Protein AF-A0A1G9LSW4-F1 (afdb_monomer)

Sequence (67 aa):
QPPDIARKTNHSQQAVDRYIKDYERVKFLVRRGIEPAQIQHMTGRGKSVIEQYIEIIEHYHPDNGND

Secondary structure (DSSP, 8-state):
--HHHHHHTT--HHHHHHHHHHHHHHHHHHHTT--HHHHHHHHT--HHHHHHHHHHHHHH-TTTT--

Radius of gyration: 12.99 Å; Cα contacts (8 Å, |Δi|>4): 39; chains: 1; bounding box: 35×16×32 Å

Solvent-accessible surface area (backbone atoms only — not comparable to full-atom values): 4072 Å² total; per-residue (Å²): 135,80,68,66,60,25,68,73,67,79,41,54,63,70,53,51,54,47,53,53,52,50,47,56,52,49,51,55,39,51,58,69,69,50,52,69,74,55,49,30,67,77,68,72,48,56,67,71,58,53,51,52,49,49,54,50,40,54,72,78,49,69,76,61,85,76,133

Nearest PDB structures (foldseek):
  6fal-assembly1_A  TM=8.802E-01  e=3.614E+00  Escherichia coli
  3frw-assembly1_A  TM=8.113E-01  e=6.238E+00  Blautia obeum ATCC 29174
  1tro-assembly2_E  TM=7.066E-01  e=4.080E+00  Escherichia coli str. K-12 substr. W3110
  3frw-assembly2_D  TM=7.718E-01  e=6.628E+00  Blautia obeum ATCC 29174
  3g1c-assembly1_A-2  TM=6.408E-01  e=4.606E+00  Lachnospira eligens ATCC 27750

Organism: NCBI:txid321763

Foldseek 3Di:
DPPPPCVVPVHDPVVVVVLVVLLVVLLVCVLVVHDLVVSCVVSVDDSVSSVVSVVVCCVPPVPSNDD

Structure (mmCIF, N/CA/C/O backbone):
data_AF-A0A1G9LSW4-F1
#
_entry.id   AF-A0A1G9LSW4-F1
#
loop_
_atom_site.group_PDB
_atom_site.id
_atom_site.type_symbol
_atom_site.label_atom_id
_atom_site.label_alt_id
_atom_site.label_comp_id
_atom_site.label_asym_id
_atom_site.label_entity_id
_atom_site.label_seq_id
_atom_site.pdbx_PDB_ins_code
_atom_site.Cartn_x
_atom_site.Cartn_y
_atom_site.Cartn_z
_atom_site.occupancy
_atom_site.B_iso_or_equiv
_atom_site.auth_seq_id
_atom_site.auth_comp_id
_atom_site.auth_asym_id
_atom_site.auth_atom_id
_atom_site.pdbx_PDB_model_num
ATOM 1 N N . GLN A 1 1 ? 6.842 -7.437 -22.550 1.00 41.88 1 GLN A N 1
ATOM 2 C CA . GLN A 1 1 ? 8.056 -6.985 -21.831 1.00 41.88 1 GLN A CA 1
ATOM 3 C C . GLN A 1 1 ? 7.678 -5.737 -21.034 1.00 41.88 1 GLN A C 1
ATOM 5 O O . GLN A 1 1 ? 6.955 -4.936 -21.613 1.00 41.88 1 GLN A O 1
ATOM 10 N N . PRO A 1 2 ? 8.113 -5.535 -19.773 1.00 45.50 2 PRO A N 1
ATOM 11 C CA . PRO A 1 2 ? 7.776 -4.343 -18.990 1.00 45.50 2 PRO A CA 1
ATOM 12 C C . PRO A 1 2 ? 8.973 -3.370 -18.817 1.00 45.50 2 PRO A C 1
ATOM 14 O O . PRO A 1 2 ? 9.301 -3.025 -17.690 1.00 45.50 2 PRO A O 1
ATOM 17 N N . PRO A 1 3 ? 9.666 -2.906 -19.879 1.00 56.66 3 PRO A N 1
ATOM 18 C CA . PRO A 1 3 ? 10.844 -2.045 -19.725 1.00 56.66 3 PRO A CA 1
ATOM 19 C C . PRO A 1 3 ? 10.505 -0.582 -19.381 1.00 56.66 3 PRO A C 1
ATOM 21 O O . PRO A 1 3 ? 11.374 0.157 -18.919 1.00 56.66 3 PRO A O 1
ATOM 24 N N . ASP A 1 4 ? 9.264 -0.135 -19.593 1.00 61.09 4 ASP A N 1
ATOM 25 C CA . ASP A 1 4 ? 8.933 1.290 -19.507 1.00 61.09 4 ASP A CA 1
ATOM 26 C C . ASP A 1 4 ? 8.863 1.837 -18.080 1.00 61.09 4 ASP A C 1
ATOM 28 O O . ASP A 1 4 ? 9.303 2.960 -17.845 1.00 61.09 4 ASP A O 1
ATOM 32 N N . ILE A 1 5 ? 8.343 1.072 -17.116 1.00 59.84 5 ILE A N 1
ATOM 33 C CA . ILE A 1 5 ? 8.146 1.559 -15.738 1.00 59.84 5 ILE A CA 1
ATOM 34 C C . ILE A 1 5 ? 9.481 1.585 -14.989 1.00 59.84 5 ILE A C 1
ATOM 36 O O . ILE A 1 5 ? 9.835 2.609 -14.413 1.00 59.84 5 ILE A O 1
ATOM 40 N N . ALA A 1 6 ? 10.268 0.507 -15.080 1.00 58.81 6 ALA A N 1
ATOM 41 C CA . ALA A 1 6 ? 11.579 0.398 -14.437 1.00 58.81 6 ALA A CA 1
ATOM 42 C C . ALA A 1 6 ? 12.523 1.537 -14.862 1.00 58.81 6 ALA A C 1
ATOM 44 O O . ALA A 1 6 ? 13.148 2.184 -14.018 1.00 58.81 6 ALA A O 1
ATOM 45 N N . ARG A 1 7 ? 12.550 1.845 -16.169 1.00 59.31 7 ARG A N 1
ATOM 46 C CA . ARG A 1 7 ? 13.346 2.945 -16.728 1.00 59.31 7 ARG A CA 1
ATOM 47 C C . ARG A 1 7 ? 12.834 4.322 -16.295 1.00 59.31 7 ARG A C 1
ATOM 49 O O . ARG A 1 7 ? 13.642 5.211 -16.059 1.00 59.31 7 ARG A O 1
ATOM 56 N N . LYS A 1 8 ? 11.512 4.511 -16.190 1.00 59.47 8 LYS A N 1
ATOM 57 C CA . LYS A 1 8 ? 10.897 5.791 -15.792 1.00 59.47 8 LYS A CA 1
ATOM 58 C C . LYS A 1 8 ? 11.024 6.082 -14.295 1.00 59.47 8 LYS A C 1
ATOM 60 O O . LYS A 1 8 ? 11.082 7.247 -13.926 1.00 59.47 8 LYS A O 1
ATOM 65 N N . THR A 1 9 ? 11.089 5.056 -13.444 1.00 59.62 9 THR A N 1
ATOM 66 C CA . THR A 1 9 ? 11.156 5.224 -11.980 1.00 59.62 9 THR A CA 1
ATOM 67 C C . THR A 1 9 ? 12.540 4.959 -11.385 1.00 59.62 9 THR A C 1
ATOM 69 O O . THR A 1 9 ? 12.664 4.905 -10.168 1.00 59.62 9 THR A O 1
ATOM 72 N N . ASN A 1 10 ? 13.566 4.740 -12.218 1.00 63.62 10 ASN A N 1
ATOM 73 C CA . ASN A 1 10 ? 14.928 4.390 -11.794 1.00 63.62 10 ASN A CA 1
ATOM 74 C C . ASN A 1 10 ? 14.981 3.183 -10.825 1.00 63.62 10 ASN A C 1
ATOM 76 O O . ASN A 1 10 ? 15.803 3.127 -9.912 1.00 63.62 10 AS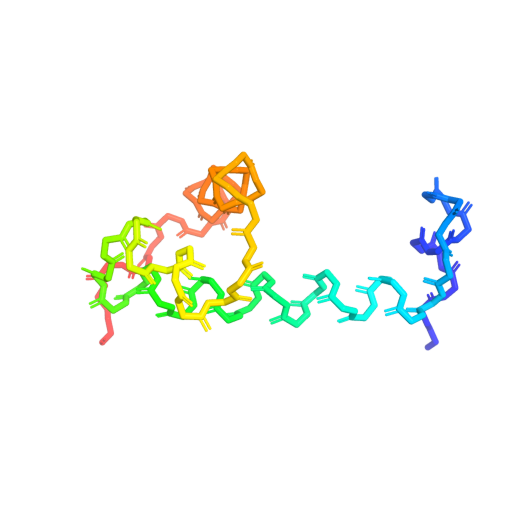N A O 1
ATOM 80 N N . HIS A 1 11 ? 14.073 2.220 -11.014 1.00 67.25 11 HIS A N 1
ATOM 81 C CA . HIS A 1 11 ? 13.947 1.019 -10.188 1.00 67.25 11 HIS A CA 1
ATOM 82 C C . HIS A 1 11 ? 14.378 -0.217 -10.977 1.00 67.25 11 HIS A C 1
ATOM 84 O O . HIS A 1 11 ? 14.252 -0.270 -12.200 1.00 67.25 11 HIS A O 1
ATOM 90 N N . SER A 1 12 ? 14.838 -1.256 -10.279 1.00 73.44 12 SER A N 1
ATOM 91 C CA . SER A 1 12 ? 15.035 -2.560 -10.910 1.00 73.44 12 SER A CA 1
ATOM 92 C C . SER A 1 12 ? 13.687 -3.177 -11.296 1.00 73.44 12 SER A C 1
ATOM 94 O O . SER A 1 12 ? 12.672 -2.952 -10.633 1.00 73.44 12 SER A O 1
ATOM 96 N N . GLN A 1 13 ? 13.674 -4.012 -12.336 1.00 72.62 13 GLN A N 1
ATOM 97 C CA . GLN A 1 13 ? 12.471 -4.750 -12.740 1.00 72.62 13 GLN A CA 1
ATOM 98 C C . GLN A 1 13 ? 11.870 -5.553 -11.574 1.00 72.62 13 GLN A C 1
ATOM 100 O O . GLN A 1 13 ? 10.660 -5.559 -11.376 1.00 72.62 13 GLN A O 1
ATOM 105 N N . GLN A 1 14 ? 12.731 -6.140 -10.737 1.00 76.38 14 GLN A N 1
ATOM 106 C CA . GLN A 1 14 ? 12.322 -6.861 -9.530 1.00 76.38 14 GLN A CA 1
ATOM 107 C C . GLN A 1 14 ? 11.600 -5.964 -8.515 1.00 76.38 14 GLN A C 1
ATOM 109 O O . GLN A 1 14 ? 10.673 -6.420 -7.848 1.00 76.38 14 GLN A O 1
ATOM 114 N N . ALA A 1 15 ? 12.004 -4.697 -8.383 1.00 76.56 15 ALA A N 1
ATOM 115 C CA . ALA A 1 15 ? 11.313 -3.754 -7.514 1.00 76.56 15 ALA A CA 1
ATOM 116 C C 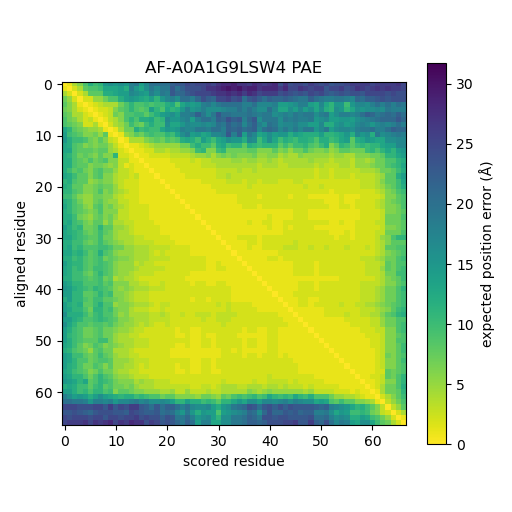. ALA A 1 15 ? 9.924 -3.411 -8.072 1.00 76.56 15 ALA A C 1
ATOM 118 O O . ALA A 1 15 ? 8.959 -3.425 -7.315 1.00 76.56 15 ALA A O 1
ATOM 119 N N . VAL A 1 16 ? 9.801 -3.196 -9.387 1.00 78.75 16 VAL A N 1
ATOM 120 C CA . VAL A 1 16 ? 8.507 -2.963 -10.056 1.00 78.75 16 VAL A CA 1
ATOM 121 C C . VAL A 1 16 ? 7.555 -4.145 -9.853 1.00 78.75 16 VAL A C 1
ATOM 123 O O . VAL A 1 16 ? 6.426 -3.952 -9.407 1.00 78.75 16 VAL A O 1
ATOM 126 N N . ASP A 1 17 ? 8.020 -5.373 -10.090 1.00 83.69 17 ASP A N 1
ATOM 127 C CA . ASP A 1 17 ? 7.202 -6.578 -9.904 1.00 83.69 17 ASP A CA 1
ATOM 128 C C . ASP A 1 17 ? 6.766 -6.752 -8.442 1.00 83.69 17 AS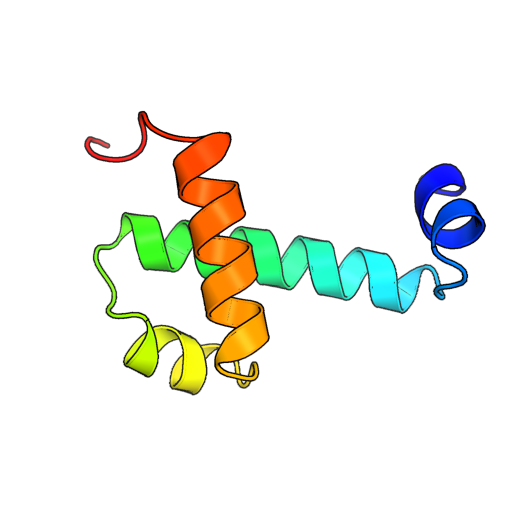P A C 1
ATOM 130 O O . ASP A 1 17 ? 5.654 -7.207 -8.164 1.00 83.69 17 ASP A O 1
ATOM 134 N N . ARG A 1 18 ? 7.632 -6.372 -7.492 1.00 86.75 18 ARG A N 1
ATOM 135 C CA . ARG A 1 18 ? 7.314 -6.370 -6.061 1.00 86.75 18 ARG A CA 1
ATOM 136 C C . ARG A 1 18 ? 6.187 -5.382 -5.755 1.00 86.75 18 ARG A C 1
ATOM 138 O O . ARG A 1 18 ? 5.202 -5.804 -5.157 1.00 86.75 18 ARG A O 1
ATOM 145 N N . TYR A 1 19 ? 6.289 -4.134 -6.219 1.00 86.00 19 TYR A N 1
ATOM 146 C CA . TYR A 1 19 ? 5.251 -3.112 -6.026 1.00 86.00 19 TYR A CA 1
ATOM 147 C C . TYR A 1 19 ? 3.895 -3.555 -6.591 1.00 86.00 19 TYR A C 1
ATOM 149 O O . TYR A 1 19 ? 2.886 -3.445 -5.899 1.00 86.00 19 TYR A O 1
ATOM 157 N N . ILE A 1 20 ? 3.872 -4.131 -7.797 1.00 89.19 20 ILE A N 1
ATOM 158 C CA . ILE A 1 20 ? 2.635 -4.633 -8.419 1.00 89.19 20 ILE A CA 1
ATOM 159 C C . ILE A 1 20 ? 2.017 -5.755 -7.574 1.00 89.19 20 ILE A C 1
ATOM 161 O O . ILE A 1 20 ? 0.827 -5.724 -7.270 1.00 89.19 20 ILE A O 1
ATOM 165 N N . LYS A 1 21 ? 2.822 -6.733 -7.142 1.00 91.12 21 LYS A N 1
ATOM 166 C CA . LYS A 1 21 ? 2.337 -7.844 -6.308 1.00 91.12 21 LYS A CA 1
ATOM 167 C C . LYS A 1 21 ? 1.792 -7.373 -4.962 1.00 91.12 21 LYS A C 1
ATOM 169 O O . LYS A 1 21 ? 0.787 -7.904 -4.494 1.00 91.12 21 LYS A O 1
ATOM 174 N N . ASP A 1 22 ? 2.450 -6.404 -4.330 1.00 92.50 22 ASP A N 1
ATOM 175 C CA . ASP A 1 22 ? 1.967 -5.845 -3.067 1.00 92.50 22 ASP A CA 1
ATOM 176 C C . ASP A 1 22 ? 0.664 -5.082 -3.254 1.00 92.50 22 ASP A C 1
ATOM 178 O O . ASP A 1 22 ? -0.242 -5.244 -2.442 1.00 92.50 22 ASP A O 1
ATOM 182 N N . TYR A 1 23 ? 0.564 -4.287 -4.320 1.00 94.50 23 TYR A N 1
ATOM 183 C CA . TYR A 1 23 ? -0.640 -3.534 -4.642 1.00 94.50 23 TYR A CA 1
ATOM 184 C C . TYR A 1 23 ? -1.848 -4.462 -4.819 1.00 94.50 23 TYR A C 1
ATOM 186 O O . TYR A 1 23 ? -2.857 -4.284 -4.141 1.00 94.50 23 TYR A O 1
ATOM 194 N N . GLU A 1 24 ? -1.724 -5.508 -5.642 1.00 94.50 24 GLU A N 1
ATOM 195 C CA . GLU A 1 24 ? -2.800 -6.489 -5.850 1.00 94.50 24 GLU A CA 1
ATOM 196 C C . GLU A 1 24 ? -3.190 -7.202 -4.548 1.00 94.50 24 GLU A C 1
ATOM 198 O O . GLU A 1 24 ? -4.372 -7.400 -4.257 1.00 94.50 24 GLU A O 1
ATOM 203 N N . ARG A 1 25 ? -2.202 -7.536 -3.708 1.00 95.38 25 ARG A N 1
ATOM 204 C CA . ARG A 1 25 ? -2.456 -8.147 -2.399 1.00 95.38 25 ARG A CA 1
ATOM 205 C C . ARG A 1 25 ? -3.198 -7.197 -1.457 1.00 95.38 25 ARG A C 1
ATOM 207 O O . ARG A 1 25 ? -4.132 -7.628 -0.786 1.00 95.38 25 ARG A O 1
ATOM 214 N N . VAL A 1 26 ? -2.795 -5.930 -1.390 1.00 95.88 26 VAL A N 1
ATOM 215 C CA . VAL A 1 26 ? -3.447 -4.915 -0.548 1.00 95.88 26 VAL A CA 1
ATOM 216 C C . VAL A 1 26 ? -4.860 -4.642 -1.046 1.00 95.88 26 VAL A C 1
ATOM 218 O O . VAL A 1 26 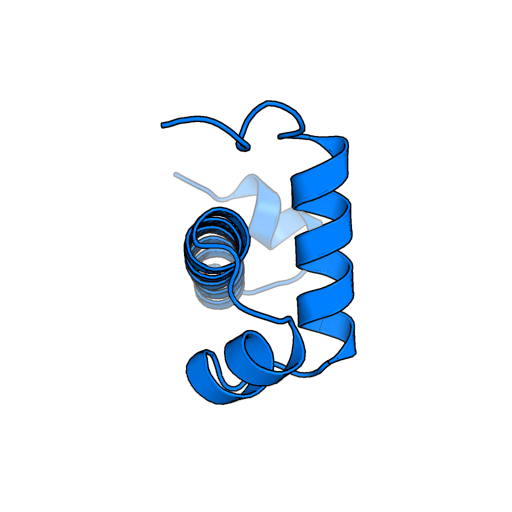? -5.787 -4.675 -0.246 1.00 95.88 26 VAL A O 1
ATOM 221 N N . LYS A 1 27 ? -5.054 -4.507 -2.358 1.00 95.19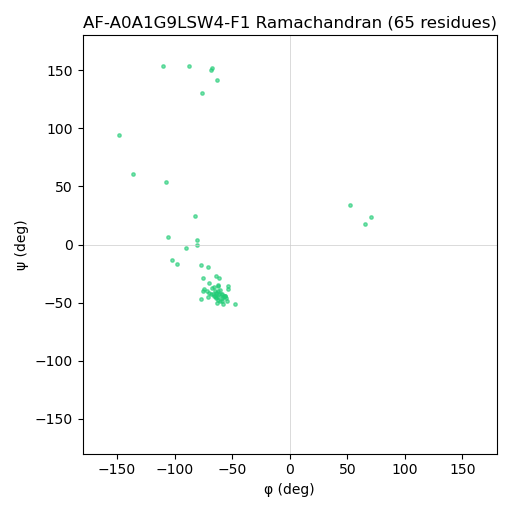 27 LYS A N 1
ATOM 222 C CA . LYS A 1 27 ? -6.370 -4.372 -2.989 1.00 95.19 27 LYS A CA 1
ATOM 223 C C . LYS A 1 27 ? -7.308 -5.516 -2.628 1.00 95.19 27 LYS A C 1
ATOM 225 O O . LYS A 1 27 ? -8.446 -5.266 -2.242 1.00 95.19 27 LYS A O 1
ATOM 230 N N . PHE A 1 28 ? -6.838 -6.761 -2.695 1.00 95.06 28 PHE A N 1
ATOM 231 C CA . PHE A 1 28 ? -7.630 -7.916 -2.272 1.00 95.06 28 PHE A CA 1
ATOM 232 C C . PHE A 1 28 ? -8.041 -7.843 -0.791 1.00 95.06 28 PHE A C 1
ATOM 234 O O . PHE A 1 28 ? -9.187 -8.133 -0.459 1.00 95.06 28 PHE A O 1
ATOM 241 N N . LEU A 1 29 ? -7.128 -7.442 0.099 1.00 95.38 29 LEU A N 1
ATOM 242 C CA . LEU A 1 29 ? -7.409 -7.345 1.535 1.00 95.38 29 LEU A CA 1
ATOM 243 C C . LEU A 1 29 ? -8.366 -6.192 1.869 1.00 95.38 29 LEU A C 1
ATOM 245 O O . LEU A 1 29 ? -9.296 -6.392 2.644 1.00 95.38 29 LEU A O 1
ATOM 249 N N . VAL A 1 30 ? -8.191 -5.027 1.241 1.00 94.81 30 VAL A N 1
ATOM 250 C CA . VAL A 1 30 ? -9.111 -3.884 1.375 1.00 94.81 30 VAL A CA 1
ATOM 251 C C . VAL A 1 30 ? -10.522 -4.289 0.949 1.00 94.81 30 VAL A C 1
ATOM 253 O O . VAL A 1 30 ? -11.478 -4.047 1.677 1.00 94.81 30 VAL A O 1
ATOM 256 N N . ARG A 1 31 ? -10.657 -5.004 -0.177 1.00 90.56 31 ARG A N 1
ATOM 257 C CA . ARG A 1 31 ? -11.949 -5.530 -0.657 1.00 90.56 31 ARG A CA 1
ATOM 258 C C . ARG A 1 31 ? -12.615 -6.509 0.309 1.00 90.56 31 ARG A C 1
ATOM 260 O O . ARG A 1 31 ? -13.831 -6.612 0.341 1.00 90.56 31 ARG A O 1
ATOM 267 N N . ARG A 1 32 ? -11.830 -7.228 1.110 1.00 93.38 32 ARG A N 1
ATOM 268 C CA . ARG A 1 32 ? -12.335 -8.123 2.161 1.00 93.38 32 ARG A CA 1
ATOM 269 C C . ARG A 1 32 ? -12.731 -7.379 3.445 1.00 93.38 32 ARG A C 1
ATOM 271 O O . ARG A 1 32 ? -13.077 -8.040 4.419 1.00 93.38 32 ARG A O 1
ATOM 278 N N . GLY A 1 33 ? -12.659 -6.045 3.463 1.00 93.81 33 GLY A N 1
ATOM 279 C CA . GLY A 1 33 ? -12.951 -5.225 4.640 1.00 93.81 33 GLY A CA 1
ATOM 280 C C . GLY A 1 33 ? -11.896 -5.355 5.740 1.00 93.81 33 GLY A C 1
ATOM 281 O O . GLY A 1 33 ? -12.203 -5.152 6.910 1.00 93.81 33 GLY A O 1
ATOM 282 N N . ILE A 1 34 ? -10.668 -5.753 5.390 1.00 96.44 34 ILE A N 1
ATOM 283 C CA . ILE A 1 34 ? -9.582 -5.882 6.364 1.00 96.44 34 ILE A CA 1
ATOM 284 C C . ILE A 1 34 ? -9.049 -4.493 6.712 1.00 96.44 34 ILE A C 1
ATOM 286 O O . ILE A 1 34 ? -8.687 -3.7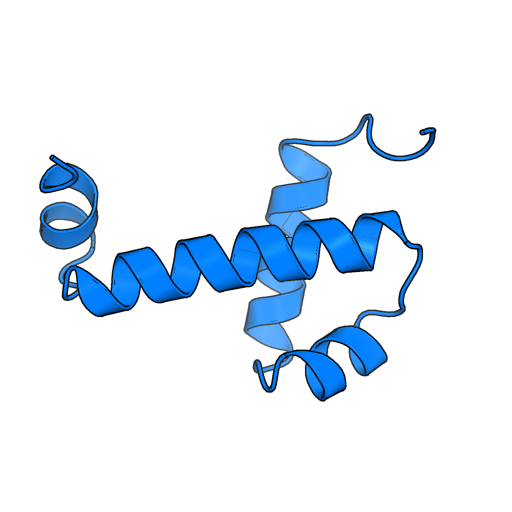14 5.831 1.00 96.44 34 ILE A O 1
ATOM 290 N N . GLU A 1 35 ? -8.938 -4.216 8.008 1.00 95.75 35 GLU A N 1
ATOM 291 C CA . GLU A 1 35 ? -8.476 -2.923 8.512 1.00 95.75 35 GLU A CA 1
ATOM 292 C C . GLU A 1 35 ? -7.019 -2.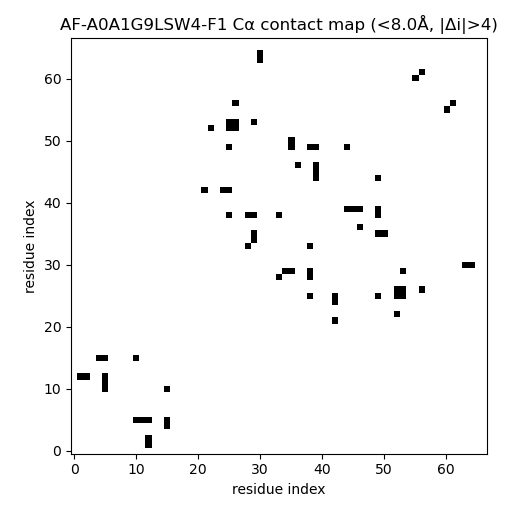630 8.094 1.00 95.75 35 GLU A C 1
ATOM 294 O O . GLU A 1 35 ? -6.165 -3.526 8.164 1.00 95.75 35 GLU A O 1
ATOM 299 N N . PRO A 1 36 ? -6.659 -1.376 7.754 1.00 94.44 36 PRO A N 1
ATOM 300 C CA . PRO A 1 36 ? -5.315 -1.023 7.279 1.00 94.44 36 PRO A CA 1
ATOM 301 C C . PRO A 1 36 ? -4.172 -1.462 8.209 1.00 94.44 36 PRO A C 1
ATOM 303 O O . PRO A 1 36 ? -3.115 -1.892 7.745 1.00 94.44 36 PRO A O 1
ATOM 306 N N . ALA A 1 37 ? -4.386 -1.423 9.528 1.00 95.25 37 ALA A N 1
ATOM 307 C CA . ALA A 1 37 ? -3.408 -1.888 10.513 1.00 95.25 37 ALA A CA 1
ATOM 308 C C . ALA A 1 37 ? -3.159 -3.408 10.432 1.00 95.25 37 ALA A C 1
ATOM 310 O O . ALA A 1 37 ? -2.024 -3.866 10.579 1.00 95.25 37 ALA A O 1
ATOM 311 N N . GLN A 1 38 ? -4.198 -4.198 10.147 1.00 96.19 38 GLN A N 1
ATOM 312 C CA . GLN A 1 38 ? -4.065 -5.638 9.924 1.00 96.19 38 GLN A CA 1
ATOM 313 C C . GLN A 1 38 ? -3.375 -5.918 8.587 1.00 96.19 38 GLN A C 1
ATOM 315 O O . GLN A 1 38 ? -2.484 -6.764 8.523 1.00 96.19 38 GLN A O 1
ATOM 320 N N . ILE A 1 39 ? -3.695 -5.153 7.540 1.00 96.31 39 ILE A N 1
ATOM 321 C CA . ILE A 1 39 ? -3.008 -5.239 6.243 1.00 96.31 39 ILE A CA 1
ATOM 322 C C . ILE A 1 39 ? -1.510 -4.955 6.403 1.00 96.31 39 ILE A C 1
ATOM 324 O O . ILE A 1 39 ? -0.681 -5.684 5.850 1.00 96.31 39 ILE A O 1
ATOM 328 N N . GLN A 1 40 ? -1.145 -3.943 7.194 1.00 95.94 40 GLN A N 1
ATOM 329 C CA . GLN A 1 40 ? 0.245 -3.632 7.521 1.00 95.94 40 GLN A CA 1
ATOM 330 C C . GLN A 1 40 ? 0.960 -4.856 8.113 1.00 95.94 40 GLN A C 1
ATOM 332 O O . GLN A 1 40 ? 2.032 -5.240 7.644 1.00 95.94 40 GLN A O 1
ATOM 337 N N . HIS A 1 41 ? 0.331 -5.512 9.093 1.00 95.38 41 HIS A N 1
ATOM 338 C CA . HIS A 1 41 ? 0.866 -6.716 9.727 1.00 95.38 41 HIS A CA 1
ATOM 339 C C . HIS A 1 41 ? 0.991 -7.893 8.743 1.00 95.38 41 HIS A C 1
ATOM 341 O O . HIS A 1 41 ? 2.032 -8.541 8.680 1.00 95.38 41 HIS A O 1
ATOM 347 N N . MET A 1 42 ? -0.032 -8.138 7.919 1.00 94.44 42 MET A N 1
ATOM 348 C CA . MET A 1 42 ? -0.074 -9.264 6.974 1.00 94.44 42 MET A CA 1
ATO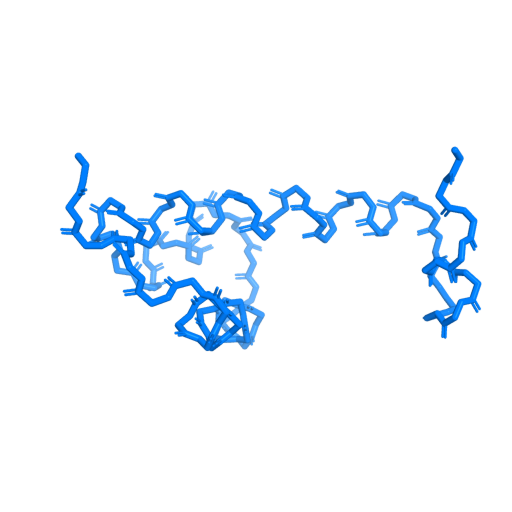M 349 C C . MET A 1 42 ? 0.908 -9.122 5.805 1.00 94.44 42 MET A C 1
ATOM 351 O O . MET A 1 42 ? 1.389 -10.122 5.263 1.00 94.44 42 MET A O 1
ATOM 355 N N . THR A 1 43 ? 1.162 -7.891 5.363 1.00 93.00 43 THR A N 1
ATOM 356 C CA . THR A 1 43 ? 2.007 -7.599 4.194 1.00 93.00 43 THR A CA 1
ATOM 357 C C . THR A 1 43 ? 3.440 -7.227 4.568 1.00 93.00 43 THR A C 1
ATOM 359 O O . THR A 1 43 ? 4.316 -7.258 3.702 1.00 93.00 43 THR A O 1
ATOM 362 N N . GLY A 1 44 ? 3.691 -6.870 5.833 1.00 94.38 44 GLY A N 1
ATOM 363 C CA . GLY A 1 44 ? 4.985 -6.375 6.303 1.00 94.38 44 GLY A CA 1
ATOM 364 C C . GLY A 1 44 ? 5.376 -5.026 5.691 1.00 94.38 44 GLY A C 1
ATOM 365 O O . GLY A 1 44 ? 6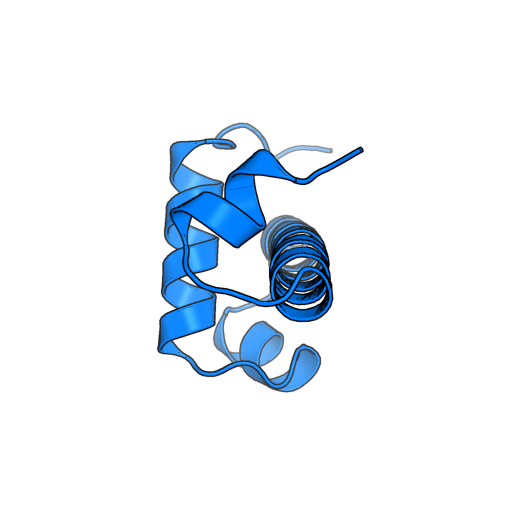.555 -4.669 5.684 1.00 94.38 44 GLY A O 1
ATOM 366 N N . ARG A 1 45 ? 4.416 -4.290 5.119 1.00 94.19 45 ARG A N 1
ATOM 367 C CA . ARG A 1 45 ? 4.651 -2.974 4.513 1.00 94.19 45 ARG A CA 1
ATOM 368 C C . ARG A 1 45 ? 4.524 -1.872 5.546 1.00 94.19 45 ARG A C 1
ATOM 370 O O . ARG A 1 45 ? 3.828 -2.020 6.540 1.00 94.19 45 ARG A O 1
ATOM 377 N N . GLY A 1 46 ? 5.215 -0.760 5.311 1.00 94.56 46 GLY A N 1
ATOM 378 C CA . GLY A 1 46 ? 5.100 0.416 6.167 1.00 94.56 46 GLY A CA 1
ATOM 379 C C . GLY A 1 46 ? 3.723 1.064 6.040 1.00 94.56 46 GLY A C 1
ATOM 380 O O . GLY A 1 46 ? 3.124 1.033 4.964 1.00 94.56 46 GLY A O 1
ATOM 381 N N . LYS A 1 47 ? 3.262 1.697 7.123 1.00 93.81 47 LYS A N 1
ATOM 382 C CA . LYS A 1 47 ? 1.970 2.396 7.197 1.00 93.81 47 LYS A CA 1
ATOM 383 C C . LYS A 1 47 ? 1.729 3.317 5.994 1.00 93.81 47 LYS A C 1
ATOM 385 O O . LYS A 1 47 ? 0.739 3.155 5.295 1.00 93.81 47 LYS A O 1
ATOM 390 N N . SER A 1 48 ? 2.687 4.190 5.685 1.00 95.19 48 SER A N 1
ATOM 391 C CA . SER A 1 48 ? 2.565 5.161 4.589 1.00 95.19 48 SER A CA 1
ATOM 392 C C . SER A 1 48 ? 2.454 4.527 3.199 1.00 95.19 48 SER A C 1
ATOM 394 O O . SER A 1 48 ? 1.874 5.125 2.303 1.00 95.19 48 SER A O 1
ATOM 396 N N . VAL A 1 49 ? 2.997 3.319 3.002 1.00 93.88 49 VAL A N 1
ATOM 397 C CA . VAL A 1 49 ? 2.851 2.578 1.735 1.00 93.88 49 VAL A CA 1
ATOM 398 C C . VAL A 1 49 ? 1.449 1.982 1.630 1.00 93.88 49 VAL A C 1
ATOM 400 O O . VAL A 1 49 ? 0.849 2.013 0.562 1.00 93.88 49 VAL A O 1
ATOM 403 N N . ILE A 1 50 ? 0.917 1.466 2.740 1.00 96.12 50 ILE A N 1
ATOM 404 C CA . ILE A 1 50 ? -0.461 0.972 2.797 1.00 96.12 50 ILE A CA 1
ATOM 405 C C . ILE A 1 50 ? -1.454 2.105 2.527 1.00 96.12 50 ILE A C 1
ATOM 407 O O . ILE A 1 50 ? -2.350 1.922 1.713 1.00 96.12 50 ILE A O 1
ATOM 411 N N . GLU A 1 51 ? -1.259 3.276 3.137 1.00 95.75 51 GLU A N 1
ATOM 412 C CA . GLU A 1 51 ? -2.102 4.460 2.910 1.00 95.75 51 GLU A CA 1
ATOM 413 C C . GLU A 1 51 ? -2.107 4.885 1.434 1.00 95.75 51 GLU A C 1
ATOM 415 O O . GLU A 1 51 ? -3.175 5.060 0.856 1.00 95.75 51 GLU A O 1
ATOM 420 N N . GLN A 1 52 ? -0.936 4.949 0.788 1.00 95.44 52 GLN A N 1
ATOM 421 C CA . GLN A 1 52 ? -0.844 5.261 -0.646 1.00 95.44 52 GLN A CA 1
ATOM 422 C C . GLN A 1 52 ? -1.569 4.232 -1.516 1.00 95.44 52 GLN A C 1
ATOM 424 O O . GLN A 1 52 ? -2.255 4.591 -2.468 1.00 95.44 52 GLN A O 1
ATOM 429 N N . TYR A 1 53 ? -1.432 2.940 -1.209 1.00 95.50 53 TYR A N 1
ATOM 430 C CA . TYR A 1 53 ? -2.154 1.917 -1.958 1.00 95.50 53 TYR A CA 1
ATOM 431 C C . TYR A 1 53 ? -3.662 2.041 -1.790 1.00 95.50 53 TYR A C 1
ATOM 433 O O . TYR A 1 53 ? -4.367 1.903 -2.785 1.00 95.50 53 TYR A O 1
ATOM 441 N N . ILE A 1 54 ? -4.148 2.314 -0.576 1.00 94.75 54 ILE A N 1
ATOM 442 C CA . ILE A 1 54 ? -5.575 2.532 -0.315 1.00 94.75 54 ILE A CA 1
ATOM 443 C C . ILE A 1 54 ? -6.082 3.724 -1.127 1.00 94.75 54 ILE A C 1
ATOM 445 O O . ILE A 1 54 ? -7.048 3.553 -1.861 1.00 94.75 54 ILE A O 1
ATOM 449 N N . GLU A 1 55 ? -5.384 4.862 -1.109 1.00 95.31 55 GLU A N 1
ATOM 450 C CA . GLU A 1 55 ? -5.759 6.042 -1.902 1.00 95.31 55 GLU A CA 1
ATOM 451 C C . GLU A 1 55 ? -5.861 5.712 -3.402 1.00 95.31 55 GLU A C 1
ATOM 453 O O . GLU A 1 55 ? -6.841 6.055 -4.064 1.00 95.31 55 GLU A O 1
ATOM 458 N N . ILE A 1 56 ? -4.888 4.970 -3.944 1.00 94.06 56 ILE A N 1
ATOM 459 C CA . ILE A 1 56 ? -4.913 4.518 -5.344 1.00 94.06 56 ILE A CA 1
ATOM 460 C C . ILE A 1 56 ? -6.103 3.575 -5.595 1.00 94.06 56 ILE A C 1
ATOM 462 O O . ILE A 1 56 ? -6.751 3.661 -6.638 1.00 94.06 56 ILE A O 1
ATOM 466 N N . ILE A 1 57 ? -6.394 2.651 -4.676 1.00 94.12 57 ILE A N 1
ATOM 467 C CA . ILE A 1 57 ? -7.523 1.717 -4.796 1.00 94.12 57 ILE A CA 1
ATOM 468 C C . ILE A 1 57 ? -8.852 2.475 -4.782 1.00 94.12 57 ILE A C 1
ATOM 470 O O . ILE A 1 57 ? -9.694 2.210 -5.635 1.00 94.12 57 ILE A O 1
ATOM 474 N N . GLU A 1 58 ? -9.032 3.416 -3.860 1.00 90.81 58 GLU A N 1
ATOM 475 C CA . GLU A 1 58 ? -10.246 4.226 -3.738 1.00 90.81 58 GLU A CA 1
ATOM 476 C C . GLU A 1 58 ? -10.447 5.127 -4.961 1.00 90.81 58 GLU A C 1
ATOM 478 O O . GLU A 1 58 ? -11.561 5.239 -5.470 1.00 90.81 58 GLU A O 1
ATOM 483 N N . HIS A 1 59 ? -9.367 5.714 -5.486 1.00 92.19 59 HIS A N 1
ATOM 484 C CA . HIS A 1 59 ? -9.428 6.603 -6.643 1.00 92.19 59 HIS A CA 1
ATOM 485 C C . HIS A 1 59 ? -9.731 5.865 -7.956 1.00 92.19 59 HIS A C 1
ATOM 487 O O . HIS A 1 59 ? -10.553 6.320 -8.750 1.00 92.19 59 HIS A O 1
ATOM 493 N N . TYR A 1 60 ? -9.065 4.734 -8.211 1.00 90.19 60 TYR A N 1
ATOM 494 C CA . TYR A 1 60 ? -9.140 4.040 -9.507 1.00 90.19 60 TYR A CA 1
ATOM 495 C C . TYR A 1 60 ? -10.054 2.814 -9.510 1.00 90.19 60 TYR A C 1
ATOM 497 O O . TYR A 1 60 ? -10.381 2.288 -10.578 1.00 90.19 60 TYR A O 1
ATOM 505 N N . HIS A 1 61 ? -10.470 2.331 -8.341 1.00 85.69 61 HIS A N 1
ATOM 506 C CA . HIS A 1 61 ? -11.343 1.169 -8.212 1.00 85.69 61 HIS A CA 1
ATOM 507 C C . HIS A 1 61 ? -12.460 1.385 -7.168 1.00 85.69 61 HIS A C 1
ATOM 509 O O . HIS A 1 61 ? -12.549 0.613 -6.211 1.00 85.69 61 HIS A O 1
ATOM 515 N N . PRO A 1 62 ? -13.340 2.388 -7.350 1.00 73.81 62 PRO A N 1
ATOM 516 C CA . PRO A 1 62 ? -14.389 2.720 -6.381 1.00 73.81 62 PRO A CA 1
ATOM 517 C C . PRO A 1 62 ? -15.532 1.688 -6.290 1.00 73.81 62 PRO A C 1
ATOM 519 O O . PRO A 1 62 ? -16.235 1.651 -5.288 1.00 73.81 62 PRO A O 1
ATOM 522 N N . ASP A 1 63 ? -15.715 0.828 -7.299 1.00 67.38 63 ASP A N 1
ATOM 523 C CA . ASP A 1 63 ? -16.860 -0.102 -7.412 1.00 67.38 63 ASP A CA 1
ATOM 524 C C . ASP A 1 63 ? -16.725 -1.392 -6.574 1.00 67.38 63 ASP A C 1
ATOM 526 O O . ASP A 1 63 ? -17.600 -2.248 -6.551 1.00 67.38 63 ASP A O 1
ATOM 530 N N . ASN A 1 64 ? -15.627 -1.573 -5.841 1.00 55.31 64 ASN A N 1
ATOM 531 C CA . ASN A 1 64 ? -15.274 -2.888 -5.291 1.00 55.31 64 ASN A CA 1
ATOM 532 C C . ASN A 1 64 ? -15.979 -3.272 -3.972 1.00 55.31 64 ASN A C 1
ATOM 534 O O . ASN A 1 64 ? -15.417 -4.044 -3.193 1.00 55.31 64 ASN A O 1
ATOM 538 N N . GLY A 1 65 ? -17.148 -2.696 -3.693 1.00 52.00 65 GLY A N 1
ATOM 539 C CA . GLY A 1 65 ? -17.924 -2.931 -2.472 1.00 52.00 65 GLY A CA 1
ATOM 540 C C . GLY A 1 65 ? -18.936 -4.080 -2.552 1.00 52.00 65 GLY A C 1
ATOM 541 O O . GLY A 1 65 ? -19.591 -4.342 -1.551 1.00 52.00 65 GLY A O 1
ATOM 542 N N . ASN A 1 66 ? -19.090 -4.746 -3.702 1.00 42.72 66 ASN A N 1
ATOM 543 C CA . ASN A 1 66 ? -20.041 -5.847 -3.900 1.00 42.72 66 ASN A CA 1
ATOM 544 C C . ASN A 1 66 ? -19.501 -6.867 -4.925 1.00 42.72 66 ASN A C 1
ATOM 546 O O . ASN A 1 66 ? -19.698 -6.698 -6.125 1.00 42.72 66 ASN A O 1
ATOM 550 N N . ASP A 1 67 ? -18.838 -7.919 -4.445 1.00 41.03 67 ASP A N 1
ATOM 551 C CA . ASP A 1 67 ? -18.788 -9.250 -5.081 1.00 41.03 67 ASP A CA 1
ATOM 552 C C . ASP A 1 67 ? -18.774 -10.317 -3.977 1.00 41.03 67 ASP A C 1
ATOM 554 O O . ASP A 1 67 ? -17.873 -10.249 -3.103 1.00 41.03 67 ASP A O 1
#

InterPro domains:
  IPR012872 Protein of unknown function DUF1670 [PF07900] (1-56)

pLDDT: mean 82.83, std 16.74, range [41.03, 96.44]

Mean predicted aligned error: 7.06 Å